Protein AF-A0A7C4H9U6-F1 (afdb_monomer)

Organism: Staphylothermus marinus (NCBI:txid2280)

Solvent-accessible surface area (backbone atoms only — not comparable to full-atom values): 3930 Å² total; per-residue (Å²): 128,86,51,73,65,50,56,52,45,49,54,51,31,52,50,30,50,52,56,29,49,56,34,50,54,50,43,51,55,57,56,71,70,58,58,89,92,49,87,78,54,70,67,60,55,48,53,46,50,52,41,52,53,52,30,52,50,31,52,50,52,28,50,55,49,49,62,76,66,107

Structure (mmCIF, N/CA/C/O backbone):
data_AF-A0A7C4H9U6-F1
#
_entry.id   AF-A0A7C4H9U6-F1
#
loop_
_atom_site.group_PDB
_atom_site.id
_atom_site.type_symbol
_atom_site.label_atom_id
_atom_site.label_alt_id
_atom_site.label_comp_id
_atom_site.label_asym_id
_atom_site.label_entity_id
_atom_site.label_seq_id
_atom_site.pdbx_PDB_ins_code
_atom_site.Cartn_x
_atom_site.Cartn_y
_atom_site.Cartn_z
_atom_site.occupancy
_atom_site.B_iso_or_equiv
_atom_site.auth_seq_id
_atom_site.auth_comp_id
_atom_site.auth_asym_id
_atom_site.auth_atom_id
_atom_site.pdbx_PDB_model_num
ATOM 1 N N . MET A 1 1 ? 19.184 -4.857 -28.025 1.00 54.16 1 MET A N 1
ATOM 2 C CA . MET A 1 1 ? 19.240 -5.693 -26.807 1.00 54.16 1 MET A CA 1
ATOM 3 C C . MET A 1 1 ? 18.846 -4.809 -25.642 1.00 54.16 1 MET A C 1
ATOM 5 O O . MET A 1 1 ? 19.486 -3.784 -25.458 1.00 54.16 1 MET A O 1
ATOM 9 N N . VAL A 1 2 ? 17.775 -5.141 -24.919 1.00 60.00 2 VAL A N 1
ATOM 10 C CA . VAL A 1 2 ? 17.482 -4.495 -23.628 1.00 60.00 2 VAL A CA 1
ATOM 11 C C . VAL A 1 2 ? 18.637 -4.856 -22.694 1.00 60.00 2 VAL A C 1
ATOM 13 O O . VAL A 1 2 ? 18.980 -6.033 -22.609 1.00 60.00 2 VAL A O 1
ATOM 16 N N . SER A 1 3 ? 19.289 -3.869 -22.078 1.00 74.06 3 SER A N 1
ATOM 17 C CA . SER A 1 3 ? 20.400 -4.143 -21.159 1.00 74.06 3 SER A CA 1
ATOM 18 C C . SER A 1 3 ? 19.895 -4.941 -19.949 1.00 74.06 3 SER A C 1
ATOM 20 O O . SER A 1 3 ? 18.765 -4.717 -19.504 1.00 74.06 3 SER A O 1
ATOM 22 N N . ASP A 1 4 ? 20.709 -5.841 -19.386 1.00 77.81 4 ASP A N 1
ATOM 23 C CA . ASP A 1 4 ? 20.340 -6.605 -18.178 1.00 77.81 4 ASP A CA 1
ATOM 24 C C . ASP A 1 4 ? 19.896 -5.683 -17.025 1.00 77.81 4 ASP A C 1
ATOM 26 O O . ASP A 1 4 ? 18.992 -6.020 -16.260 1.00 77.81 4 ASP A O 1
ATOM 30 N N . LYS A 1 5 ? 20.446 -4.461 -16.977 1.00 79.06 5 LYS A N 1
ATOM 31 C CA . LYS A 1 5 ? 20.060 -3.399 -16.041 1.00 79.06 5 LYS A CA 1
ATOM 32 C C . LYS A 1 5 ? 18.626 -2.902 -16.257 1.00 79.06 5 LYS A C 1
ATOM 34 O O . LYS A 1 5 ? 17.878 -2.761 -15.297 1.00 79.06 5 LYS A O 1
ATOM 39 N N . SER A 1 6 ? 18.213 -2.671 -17.503 1.00 81.62 6 SER A N 1
ATOM 40 C CA . SER A 1 6 ? 16.847 -2.231 -17.823 1.00 81.62 6 SER A CA 1
ATOM 41 C C . SER A 1 6 ? 15.807 -3.290 -17.434 1.00 81.62 6 SER A C 1
ATOM 43 O O . SER A 1 6 ? 14.720 -2.953 -16.972 1.00 81.62 6 SER A O 1
ATOM 45 N N . ARG A 1 7 ? 16.151 -4.578 -17.573 1.00 85.44 7 ARG A N 1
ATOM 46 C CA . ARG A 1 7 ? 15.280 -5.692 -17.172 1.00 85.44 7 ARG A CA 1
ATOM 47 C C . ARG A 1 7 ? 15.191 -5.844 -15.651 1.00 85.44 7 ARG A C 1
ATOM 49 O O . ARG A 1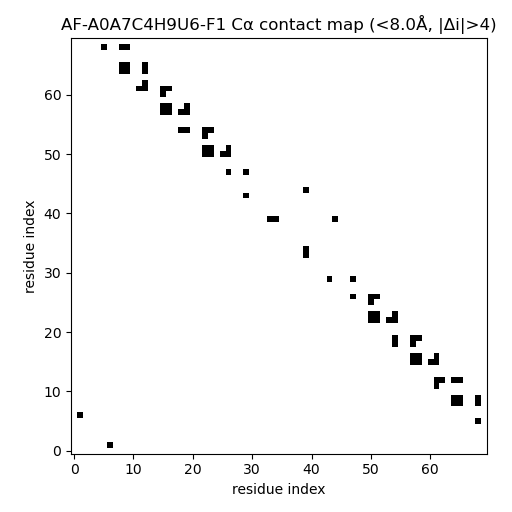 7 ? 14.104 -6.098 -15.139 1.00 85.44 7 ARG A O 1
ATOM 56 N N . ALA A 1 8 ? 16.302 -5.650 -14.938 1.00 85.81 8 ALA A N 1
ATOM 57 C CA . ALA A 1 8 ? 16.314 -5.608 -13.476 1.00 85.81 8 ALA A CA 1
ATOM 58 C C . ALA A 1 8 ? 15.437 -4.464 -12.941 1.00 85.81 8 ALA A C 1
ATOM 60 O O . ALA A 1 8 ? 14.536 -4.714 -12.144 1.00 85.81 8 ALA A O 1
ATOM 61 N N . ASN A 1 9 ? 15.610 -3.247 -13.468 1.00 89.62 9 ASN A N 1
ATOM 62 C CA . ASN A 1 9 ? 14.800 -2.087 -13.090 1.00 89.62 9 ASN A CA 1
ATOM 63 C C . ASN A 1 9 ? 13.302 -2.305 -13.366 1.00 89.62 9 ASN A C 1
ATOM 65 O O . ASN A 1 9 ? 12.476 -1.951 -12.531 1.00 89.62 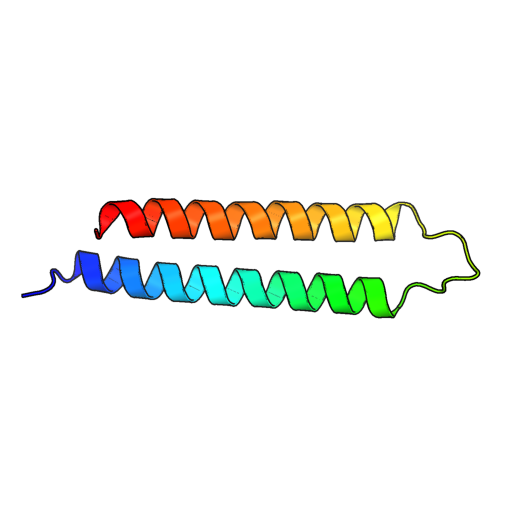9 ASN A O 1
ATOM 69 N N . TYR A 1 10 ? 12.932 -2.925 -14.494 1.00 91.81 10 TYR A N 1
ATOM 70 C CA . TYR A 1 10 ? 11.531 -3.266 -14.776 1.00 91.81 10 TYR A CA 1
ATOM 71 C C . TYR A 1 10 ? 10.931 -4.195 -13.710 1.00 91.81 10 TYR A C 1
ATOM 73 O O . TYR A 1 10 ? 9.849 -3.925 -13.194 1.00 91.81 10 TYR A O 1
ATOM 81 N N . ASN A 1 11 ? 11.641 -5.266 -13.342 1.00 94.19 11 ASN A N 1
ATOM 82 C CA . ASN A 1 11 ? 11.169 -6.199 -12.316 1.00 94.19 11 ASN A CA 1
ATOM 83 C C . ASN A 1 11 ? 11.032 -5.521 -10.945 1.00 94.19 11 ASN A C 1
ATOM 85 O O . ASN A 1 11 ? 10.084 -5.795 -10.213 1.00 94.19 11 ASN A O 1
ATOM 89 N N . GLU A 1 12 ? 11.952 -4.620 -10.601 1.00 95.94 12 GLU A N 1
ATOM 90 C CA . GLU A 1 12 ? 11.869 -3.839 -9.365 1.00 95.94 12 GLU A CA 1
ATOM 91 C C . GLU A 1 12 ? 10.672 -2.884 -9.361 1.00 95.94 12 GLU A C 1
ATOM 93 O O . GLU A 1 12 ? 9.994 -2.772 -8.344 1.00 95.94 12 GLU A O 1
ATOM 98 N N . ILE A 1 13 ? 10.366 -2.238 -10.491 1.00 96.94 13 ILE A N 1
ATOM 99 C CA . ILE A 1 13 ? 9.170 -1.394 -10.627 1.00 96.94 13 ILE A CA 1
ATOM 100 C C . ILE A 1 13 ? 7.906 -2.223 -10.399 1.00 96.94 13 ILE A C 1
ATOM 102 O O . ILE A 1 13 ? 7.044 -1.802 -9.632 1.00 96.94 13 ILE A O 1
ATOM 106 N N . VAL A 1 14 ? 7.799 -3.402 -11.023 1.00 97.06 14 VAL A N 1
ATOM 107 C CA . VAL A 1 14 ? 6.646 -4.299 -10.828 1.00 97.06 14 VAL A CA 1
ATOM 108 C C . VAL A 1 14 ? 6.498 -4.665 -9.354 1.00 97.06 14 VAL A C 1
ATOM 110 O O . VAL A 1 14 ? 5.415 -4.509 -8.799 1.00 97.06 14 VAL A O 1
ATOM 113 N N . LYS A 1 15 ? 7.595 -5.041 -8.692 1.00 97.94 15 LYS A N 1
ATOM 114 C CA . LYS A 1 15 ? 7.584 -5.364 -7.263 1.00 97.94 15 LYS A CA 1
ATOM 115 C C . LYS A 1 15 ? 7.120 -4.186 -6.398 1.00 97.94 15 LYS A C 1
ATOM 117 O O . LYS A 1 15 ? 6.308 -4.367 -5.499 1.00 97.94 15 LYS A O 1
ATOM 122 N N . LEU A 1 16 ? 7.604 -2.972 -6.665 1.00 98.12 16 LEU A N 1
ATOM 123 C CA . LEU A 1 16 ? 7.176 -1.771 -5.935 1.00 98.12 16 LEU A CA 1
ATOM 124 C C . LEU A 1 16 ? 5.684 -1.478 -6.131 1.00 98.12 16 LEU A C 1
ATOM 126 O O . LEU A 1 16 ? 5.029 -1.002 -5.206 1.00 98.12 16 LEU A O 1
ATOM 130 N N . MET A 1 17 ? 5.144 -1.771 -7.316 1.00 98.12 17 MET A N 1
ATOM 131 C CA . MET A 1 17 ? 3.714 -1.643 -7.593 1.00 98.12 17 MET A CA 1
ATOM 132 C C . MET A 1 17 ? 2.884 -2.706 -6.864 1.00 98.12 17 MET A C 1
ATOM 134 O O . MET A 1 17 ? 1.824 -2.374 -6.344 1.00 98.12 17 MET A O 1
ATOM 138 N N . GLU A 1 18 ? 3.361 -3.948 -6.776 1.00 98.44 18 GLU A N 1
ATOM 139 C CA . GLU A 1 18 ? 2.723 -4.997 -5.965 1.00 98.44 18 GLU A CA 1
ATOM 140 C C . GLU A 1 18 ? 2.709 -4.609 -4.478 1.00 98.44 18 GLU A C 1
ATOM 142 O O . GLU A 1 18 ? 1.654 -4.614 -3.849 1.00 98.44 18 GLU A O 1
ATOM 147 N N . GLU A 1 19 ? 3.841 -4.146 -3.937 1.00 98.44 19 GLU A N 1
ATOM 148 C CA . GLU A 1 19 ? 3.929 -3.657 -2.552 1.00 98.44 19 GLU A CA 1
ATOM 149 C C . GLU A 1 19 ? 2.996 -2.456 -2.293 1.00 98.44 19 GLU A C 1
ATOM 151 O O . GLU A 1 19 ? 2.438 -2.316 -1.203 1.00 98.44 19 GLU A O 1
ATOM 156 N N . ALA A 1 20 ? 2.810 -1.582 -3.286 1.00 98.50 20 ALA A N 1
ATOM 157 C CA . ALA A 1 20 ? 1.860 -0.476 -3.217 1.00 98.50 20 ALA A CA 1
ATOM 158 C C . ALA A 1 20 ? 0.402 -0.970 -3.176 1.00 98.50 20 ALA A C 1
ATOM 160 O O . ALA A 1 20 ? -0.391 -0.464 -2.382 1.00 98.50 20 ALA A O 1
ATOM 161 N N . ILE A 1 21 ? 0.047 -1.970 -3.985 1.00 98.44 21 ILE A N 1
ATOM 162 C CA . ILE A 1 21 ? -1.292 -2.576 -3.969 1.00 98.44 21 ILE A CA 1
ATOM 163 C C . ILE A 1 21 ? -1.565 -3.225 -2.606 1.00 98.44 21 ILE A C 1
ATOM 165 O O . ILE A 1 21 ? -2.591 -2.934 -1.996 1.00 98.44 21 ILE A O 1
ATOM 169 N N . ASP A 1 22 ? -0.607 -3.970 -2.051 1.00 98.50 22 ASP A N 1
ATOM 170 C CA . ASP A 1 22 ? -0.739 -4.571 -0.716 1.00 98.50 22 ASP A CA 1
ATOM 171 C C . ASP A 1 22 ? -0.997 -3.527 0.388 1.00 98.50 22 ASP A C 1
ATOM 173 O O . ASP A 1 22 ? -1.682 -3.794 1.381 1.00 98.50 22 ASP A O 1
ATOM 177 N N . LEU A 1 23 ? -0.417 -2.327 0.261 1.00 98.56 23 LEU A N 1
ATOM 178 C CA . LEU A 1 23 ? -0.651 -1.225 1.199 1.00 98.56 23 LEU A CA 1
ATOM 179 C C . LEU A 1 23 ? -2.062 -0.645 1.057 1.00 98.56 23 LEU A C 1
ATOM 181 O O . LEU A 1 23 ? -2.678 -0.327 2.075 1.00 98.56 23 LEU A O 1
ATOM 185 N N . ILE A 1 24 ? -2.587 -0.547 -0.168 1.00 98.56 24 ILE A N 1
ATOM 186 C CA . ILE A 1 24 ? -3.981 -0.151 -0.417 1.00 98.56 24 ILE A CA 1
ATOM 187 C C . ILE A 1 24 ? -4.925 -1.163 0.235 1.00 98.56 24 ILE A C 1
ATOM 189 O O . ILE A 1 24 ? -5.761 -0.763 1.044 1.00 98.56 24 ILE A O 1
ATOM 193 N N . ASP A 1 25 ? -4.721 -2.458 -0.002 1.00 98.50 25 ASP A N 1
ATOM 194 C CA . ASP A 1 25 ? -5.555 -3.524 0.565 1.00 98.50 25 ASP A CA 1
ATOM 195 C C . ASP A 1 25 ? -5.557 -3.490 2.103 1.00 98.50 25 ASP A C 1
ATOM 197 O O . ASP A 1 25 ? -6.595 -3.642 2.756 1.00 98.50 25 ASP A O 1
ATOM 201 N N . LYS A 1 26 ? -4.397 -3.224 2.721 1.00 97.94 26 LYS A N 1
ATOM 202 C CA . LYS A 1 26 ? -4.295 -3.037 4.179 1.00 97.94 26 LYS A CA 1
ATOM 203 C C . LYS A 1 26 ? -5.095 -1.832 4.664 1.00 97.94 26 LYS A C 1
ATOM 205 O O . LYS A 1 26 ? -5.784 -1.941 5.681 1.00 97.94 26 LYS A O 1
ATOM 210 N N . ILE A 1 27 ? -5.010 -0.698 3.970 1.00 98.25 27 ILE A N 1
ATOM 211 C CA . ILE A 1 27 ? -5.772 0.510 4.311 1.00 98.25 27 ILE A CA 1
ATOM 212 C C . ILE A 1 27 ? -7.272 0.234 4.195 1.00 98.25 27 ILE A C 1
ATOM 214 O O . ILE A 1 27 ? -8.017 0.535 5.129 1.00 98.25 27 ILE A O 1
ATOM 218 N N . GLU A 1 28 ? -7.714 -0.385 3.101 1.00 98.06 28 GLU A N 1
ATOM 219 C CA . GLU A 1 28 ? -9.113 -0.753 2.886 1.00 98.06 28 GLU A CA 1
ATOM 220 C C . GLU A 1 28 ? -9.618 -1.698 3.977 1.00 98.06 28 GLU A C 1
ATOM 222 O O . GLU A 1 28 ? -10.694 -1.484 4.538 1.00 98.06 28 GLU A O 1
ATOM 227 N N . MET A 1 29 ? -8.811 -2.689 4.363 1.00 97.56 29 MET A N 1
ATOM 228 C CA . MET A 1 29 ? -9.137 -3.597 5.456 1.00 97.56 29 MET A CA 1
ATOM 229 C C . MET A 1 29 ? -9.310 -2.848 6.784 1.00 97.56 2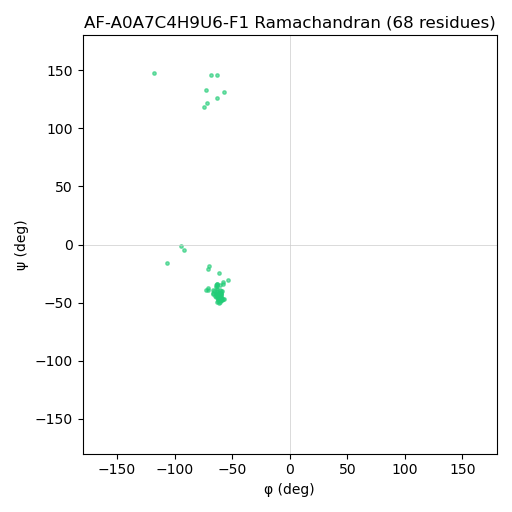9 MET A C 1
ATOM 231 O O . MET A 1 29 ? -10.262 -3.128 7.516 1.00 97.56 29 MET A O 1
ATOM 235 N N . ILE A 1 30 ? -8.428 -1.899 7.112 1.00 96.50 30 ILE A N 1
ATOM 236 C CA . ILE A 1 30 ? -8.553 -1.083 8.329 1.00 96.50 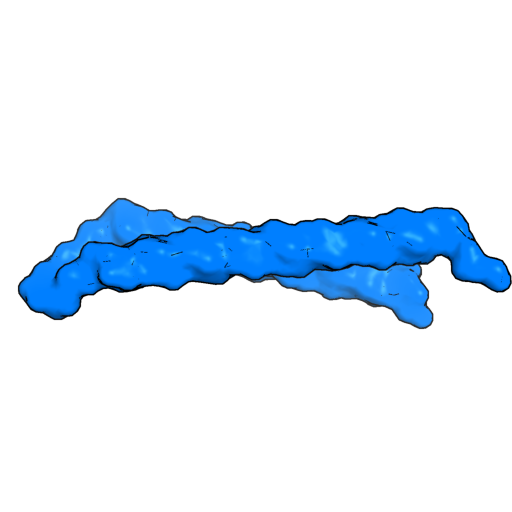30 ILE A CA 1
ATOM 237 C C . ILE A 1 30 ? -9.838 -0.249 8.274 1.00 96.50 30 ILE A C 1
ATOM 239 O O . ILE A 1 30 ? -10.623 -0.284 9.222 1.00 96.50 30 ILE A O 1
ATOM 243 N N . ILE A 1 31 ? -10.088 0.439 7.156 1.00 96.12 31 ILE A N 1
ATOM 244 C CA . ILE A 1 31 ? -11.284 1.268 6.955 1.00 96.12 31 ILE A CA 1
ATOM 245 C C . ILE A 1 31 ? -12.562 0.427 7.056 1.00 96.12 31 ILE A C 1
ATOM 247 O O . ILE A 1 31 ? -13.529 0.865 7.674 1.00 96.12 31 ILE A O 1
ATOM 251 N N . SER A 1 32 ? -12.564 -0.799 6.523 1.00 96.00 32 SER A N 1
ATOM 252 C CA . SER A 1 32 ? -13.731 -1.694 6.547 1.00 96.00 32 SER A CA 1
ATOM 253 C C . SER A 1 32 ? -14.187 -2.065 7.962 1.00 96.00 32 SER A C 1
ATOM 255 O O . SER A 1 32 ? -15.352 -2.396 8.175 1.00 96.00 32 SER A O 1
ATOM 257 N N . ARG A 1 33 ? -13.274 -1.998 8.939 1.00 93.19 33 ARG A N 1
ATOM 258 C CA . ARG A 1 33 ? -13.526 -2.330 10.348 1.00 93.19 33 ARG A CA 1
ATOM 259 C C . ARG A 1 33 ? -13.951 -1.120 11.177 1.00 93.19 33 ARG A C 1
ATOM 261 O O . ARG A 1 33 ? -14.244 -1.281 12.361 1.00 93.19 33 ARG A O 1
ATOM 268 N N . ILE A 1 34 ? -13.957 0.079 10.593 1.00 95.31 34 ILE A N 1
ATOM 269 C CA . ILE A 1 34 ? -14.383 1.292 11.284 1.00 95.31 34 ILE A CA 1
ATOM 270 C C . ILE A 1 34 ? -15.906 1.284 11.418 1.00 95.31 34 ILE A C 1
ATOM 272 O O . ILE A 1 34 ? -16.643 1.316 10.432 1.00 95.31 34 ILE A O 1
ATOM 276 N N . ASP A 1 35 ? -16.367 1.282 12.665 1.00 93.00 35 ASP A N 1
ATOM 277 C CA . ASP A 1 35 ? -17.765 1.512 13.009 1.00 93.00 35 ASP A CA 1
ATOM 278 C C . ASP A 1 35 ? -18.104 2.994 12.790 1.00 93.00 35 ASP A C 1
ATOM 280 O O . ASP A 1 35 ? -17.467 3.875 13.369 1.00 93.00 35 ASP A O 1
ATOM 284 N N . ARG A 1 36 ? -19.095 3.269 11.936 1.00 87.19 36 ARG A N 1
ATOM 285 C CA . ARG A 1 36 ? -19.478 4.637 11.552 1.00 87.19 36 ARG A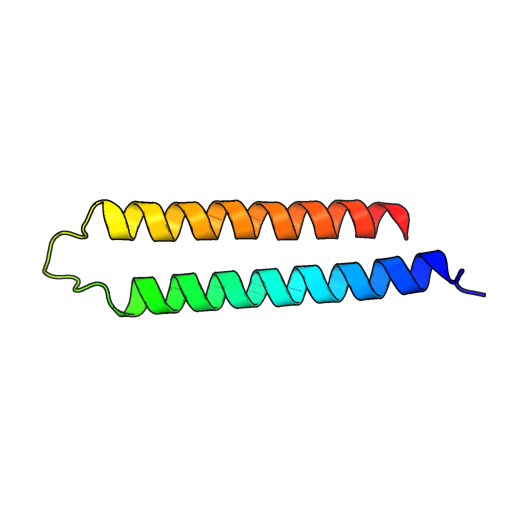 CA 1
ATOM 286 C C . ARG A 1 36 ? -20.173 5.397 12.678 1.00 87.19 36 ARG A C 1
ATOM 288 O O . ARG A 1 36 ? -20.166 6.624 12.658 1.00 87.19 36 ARG A O 1
ATOM 295 N N . ASP A 1 37 ? -20.724 4.680 13.654 1.00 94.50 37 ASP A N 1
ATOM 296 C CA . ASP A 1 37 ? -21.470 5.260 14.769 1.00 94.50 37 ASP A CA 1
ATOM 297 C C . ASP A 1 37 ? -20.586 5.489 16.005 1.00 94.50 37 ASP A C 1
ATOM 299 O O . ASP A 1 37 ? -21.046 6.013 17.024 1.00 94.50 37 ASP A O 1
ATOM 303 N N . LYS A 1 38 ? -19.299 5.116 15.935 1.00 93.12 38 LYS A N 1
ATOM 304 C CA . LYS A 1 38 ? -18.333 5.290 17.024 1.00 93.12 38 LYS A CA 1
ATOM 305 C C . LYS A 1 38 ? -17.180 6.210 16.622 1.00 93.12 38 LYS A C 1
ATOM 307 O O . LYS A 1 38 ? -16.733 6.187 15.477 1.00 93.12 38 LYS A O 1
ATOM 312 N N . PRO A 1 39 ? -16.624 6.982 17.574 1.00 92.56 39 PRO A N 1
ATOM 313 C CA . PRO A 1 39 ? -15.383 7.704 17.341 1.00 92.56 39 PRO A CA 1
ATOM 314 C C . PRO A 1 39 ? -14.255 6.750 16.933 1.00 92.56 39 PRO A C 1
ATOM 316 O O . PRO A 1 39 ? -14.003 5.743 17.599 1.00 92.56 39 PRO A O 1
ATOM 319 N N . VAL A 1 40 ? -13.547 7.092 15.858 1.00 94.56 40 VAL A N 1
ATOM 320 C CA . VAL A 1 40 ? -12.354 6.359 15.419 1.00 94.56 40 VAL A CA 1
ATOM 321 C C . VAL A 1 40 ? -11.207 6.659 16.378 1.00 94.56 40 VAL A C 1
ATOM 323 O O . VAL A 1 40 ? -10.952 7.818 16.709 1.00 94.56 40 VAL A O 1
ATOM 326 N N . SER A 1 41 ? -10.496 5.625 16.832 1.00 95.19 41 SER A N 1
ATOM 327 C CA . SER A 1 41 ? -9.351 5.828 17.718 1.00 95.19 41 SER A CA 1
ATOM 328 C C . SER A 1 41 ? -8.196 6.511 16.979 1.00 95.19 41 SER A C 1
ATOM 330 O O . SER A 1 41 ? -7.945 6.255 15.799 1.00 95.19 41 SER A O 1
ATOM 332 N N . SER A 1 42 ? -7.440 7.350 17.688 1.00 94.81 42 SER A N 1
ATOM 333 C CA . SER A 1 42 ? -6.251 8.017 17.138 1.00 94.81 42 SER A CA 1
ATOM 334 C C . SER A 1 42 ? -5.209 7.024 16.612 1.00 94.81 42 SER A C 1
ATOM 336 O O . SER A 1 42 ? -4.545 7.308 15.619 1.00 94.81 42 SER A O 1
ATOM 338 N N . GLY A 1 43 ? -5.108 5.840 17.224 1.00 96.50 43 GLY A N 1
ATOM 339 C CA . GLY A 1 43 ? -4.242 4.759 16.751 1.00 96.50 43 GLY A CA 1
ATOM 340 C C . GLY A 1 43 ? -4.640 4.232 15.370 1.00 96.50 43 GLY A C 1
ATOM 341 O O . GLY A 1 43 ? -3.769 4.034 14.530 1.00 96.50 43 GLY A O 1
ATOM 342 N N . VAL A 1 44 ? -5.940 4.073 15.097 1.00 95.88 44 VAL A N 1
ATOM 343 C CA . VAL A 1 44 ? -6.433 3.664 13.768 1.00 95.88 44 VAL A CA 1
ATOM 344 C C . VAL A 1 44 ? -6.158 4.751 12.729 1.00 95.88 44 VAL A C 1
ATOM 346 O O . VAL A 1 44 ? -5.694 4.446 11.632 1.00 95.88 44 VAL A O 1
ATOM 349 N N . VAL A 1 45 ? -6.372 6.023 13.081 1.00 96.75 45 VAL A N 1
ATOM 350 C CA . VAL A 1 45 ? -6.043 7.157 12.198 1.00 96.75 45 VAL A CA 1
ATOM 351 C C . VAL A 1 45 ? -4.551 7.173 11.862 1.00 96.75 45 VAL A C 1
ATOM 353 O O . VAL A 1 45 ? -4.182 7.318 10.697 1.00 96.75 45 VAL A O 1
ATOM 356 N N . TYR A 1 46 ? -3.693 6.977 12.865 1.00 97.69 46 TYR A N 1
ATOM 357 C CA . TYR A 1 46 ? -2.247 6.924 12.675 1.00 97.69 46 TYR A CA 1
ATOM 358 C C . TYR A 1 46 ? -1.824 5.751 11.783 1.00 97.69 46 TYR A C 1
ATOM 360 O O . TYR A 1 46 ? -1.035 5.950 10.865 1.00 97.69 46 TYR A O 1
ATOM 368 N N . GLN A 1 47 ? -2.396 4.560 11.980 1.00 97.25 47 GLN A N 1
ATOM 369 C CA . GLN A 1 47 ? -2.116 3.393 11.136 1.00 97.25 47 GLN A CA 1
ATOM 370 C C . GLN A 1 47 ? -2.490 3.636 9.670 1.00 97.25 47 GLN A C 1
ATOM 372 O O . GLN A 1 47 ? -1.724 3.285 8.775 1.00 97.25 47 GLN A O 1
ATOM 377 N N . ILE A 1 48 ? -3.645 4.253 9.399 1.00 97.94 48 ILE A N 1
ATOM 378 C CA . ILE A 1 48 ? -4.035 4.612 8.025 1.00 97.94 48 ILE A CA 1
ATOM 379 C C . ILE A 1 48 ? -3.031 5.606 7.435 1.00 97.94 48 ILE A C 1
ATOM 381 O O . ILE A 1 48 ? -2.562 5.415 6.314 1.00 97.94 48 ILE A O 1
ATOM 385 N N . TYR A 1 49 ? -2.679 6.646 8.195 1.00 98.12 49 TYR A N 1
ATOM 386 C CA . TYR A 1 49 ? -1.715 7.654 7.763 1.00 98.12 49 TYR A CA 1
ATOM 387 C C . TYR A 1 49 ? -0.346 7.043 7.435 1.00 98.12 49 TYR A C 1
ATOM 389 O O . TYR A 1 49 ? 0.203 7.314 6.371 1.00 98.12 49 TYR A O 1
ATOM 397 N N . GLU A 1 50 ? 0.184 6.190 8.307 1.00 98.31 50 GLU A N 1
ATOM 398 C CA . GLU A 1 50 ? 1.473 5.524 8.108 1.00 98.31 50 GLU A CA 1
ATOM 399 C C . GLU A 1 50 ? 1.477 4.674 6.829 1.00 98.31 50 GLU A C 1
ATOM 401 O O . GLU A 1 50 ? 2.369 4.819 5.993 1.00 98.31 50 GLU A O 1
ATOM 406 N N . ASN A 1 51 ? 0.439 3.856 6.613 1.00 98.38 51 ASN A N 1
ATOM 407 C CA . ASN A 1 51 ? 0.331 3.053 5.392 1.00 98.38 51 ASN A CA 1
ATOM 408 C C . ASN A 1 51 ? 0.209 3.926 4.130 1.00 98.38 51 ASN A C 1
ATOM 410 O O . ASN A 1 51 ? 0.778 3.581 3.096 1.00 98.38 51 ASN A O 1
ATOM 414 N N . LEU A 1 52 ? -0.477 5.075 4.202 1.00 98.50 52 LEU A N 1
ATOM 415 C CA . LEU A 1 52 ? -0.559 6.030 3.088 1.00 98.50 52 LEU A CA 1
ATOM 416 C C . LEU A 1 52 ? 0.794 6.678 2.767 1.00 98.50 52 LEU A C 1
ATOM 418 O O . LEU A 1 52 ? 1.115 6.886 1.594 1.00 98.50 52 LEU A O 1
ATOM 422 N N . VAL A 1 53 ? 1.592 7.002 3.788 1.00 98.50 53 VAL A N 1
ATOM 423 C CA . VAL A 1 53 ? 2.948 7.537 3.600 1.00 98.50 53 VAL A CA 1
ATOM 424 C C . VAL A 1 53 ? 3.824 6.500 2.902 1.00 98.50 53 VAL A C 1
ATOM 426 O O . VAL A 1 53 ? 4.413 6.815 1.868 1.00 98.50 53 VAL A O 1
ATOM 429 N N . LEU A 1 54 ? 3.830 5.256 3.390 1.00 98.50 54 LEU A N 1
ATOM 430 C CA . LEU A 1 54 ? 4.583 4.161 2.772 1.00 98.50 54 LEU A CA 1
ATOM 431 C C . LEU A 1 54 ? 4.138 3.911 1.327 1.00 98.50 54 LEU A C 1
ATOM 433 O O . LEU A 1 54 ? 4.971 3.765 0.437 1.00 98.50 54 LEU A O 1
ATOM 437 N N . LEU A 1 55 ? 2.829 3.931 1.064 1.00 98.62 55 LEU A N 1
ATOM 438 C CA . LEU A 1 55 ? 2.282 3.781 -0.285 1.00 98.62 55 LEU A CA 1
ATOM 439 C C . LEU A 1 55 ? 2.849 4.850 -1.225 1.00 98.62 55 LEU A C 1
ATOM 441 O O . LEU A 1 55 ? 3.308 4.553 -2.330 1.00 98.62 55 LEU A O 1
ATOM 445 N N . ARG A 1 56 ? 2.853 6.107 -0.771 1.00 98.56 56 ARG A N 1
ATOM 446 C CA . ARG A 1 56 ? 3.401 7.223 -1.541 1.00 98.56 56 ARG A CA 1
ATOM 447 C C . ARG A 1 56 ? 4.889 7.038 -1.820 1.00 98.56 56 ARG A C 1
ATOM 449 O O . ARG A 1 56 ? 5.316 7.317 -2.939 1.00 98.56 56 ARG A O 1
ATOM 456 N N . GLU A 1 57 ? 5.664 6.581 -0.843 1.00 98.44 57 GLU A 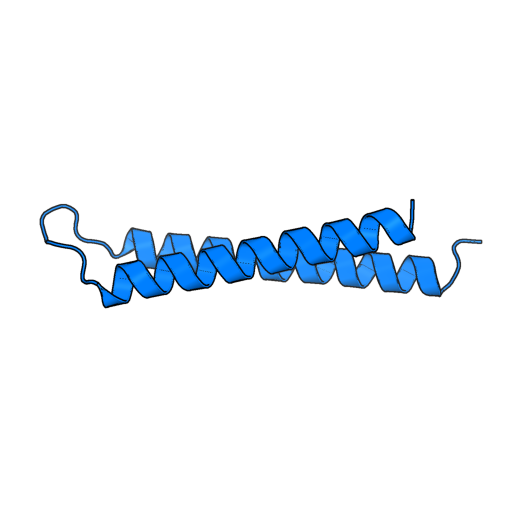N 1
ATOM 457 C CA . GLU A 1 57 ? 7.094 6.304 -1.015 1.00 98.44 57 GLU A CA 1
ATOM 458 C C . GLU A 1 57 ? 7.334 5.246 -2.097 1.00 98.44 57 GLU A C 1
ATOM 460 O O . GLU A 1 57 ? 8.128 5.487 -3.006 1.00 98.44 57 GLU A O 1
ATOM 465 N N . LYS A 1 58 ? 6.576 4.140 -2.081 1.00 98.25 58 LYS A N 1
ATOM 466 C CA . LYS A 1 58 ? 6.676 3.074 -3.094 1.00 98.25 58 LYS A CA 1
ATOM 467 C C . LYS A 1 58 ? 6.368 3.569 -4.501 1.00 98.25 58 LYS A C 1
ATOM 469 O O . LYS A 1 58 ? 7.121 3.295 -5.434 1.00 98.25 58 LYS A O 1
ATOM 474 N N . ILE A 1 59 ? 5.312 4.368 -4.650 1.00 98.25 59 ILE A N 1
ATOM 475 C CA . ILE A 1 59 ? 4.951 4.977 -5.937 1.00 98.25 59 ILE A CA 1
ATOM 476 C C . ILE A 1 59 ? 6.055 5.928 -6.420 1.00 98.25 59 ILE A C 1
ATOM 478 O O . ILE A 1 59 ? 6.392 5.937 -7.605 1.00 98.25 59 ILE A O 1
ATOM 482 N N . VAL A 1 60 ? 6.624 6.747 -5.531 1.00 98.12 60 VAL A N 1
ATOM 483 C CA . VAL A 1 60 ? 7.717 7.662 -5.889 1.00 98.12 60 VAL A CA 1
ATOM 484 C C . VAL A 1 60 ? 8.959 6.883 -6.316 1.00 98.12 60 VAL A C 1
ATOM 486 O O . VAL A 1 60 ? 9.528 7.202 -7.358 1.00 98.12 60 VAL A O 1
ATOM 489 N N . GLU A 1 61 ? 9.348 5.845 -5.579 1.00 97.56 61 GLU A N 1
ATOM 490 C CA . GLU A 1 61 ? 10.496 5.003 -5.923 1.00 97.56 61 GLU A CA 1
ATOM 491 C C . GLU A 1 61 ? 10.311 4.325 -7.290 1.00 97.56 61 GLU A C 1
ATOM 493 O O . GLU A 1 61 ? 11.200 4.390 -8.143 1.00 97.56 61 GLU A O 1
ATOM 498 N N . ALA A 1 62 ? 9.124 3.766 -7.547 1.00 97.12 62 ALA A N 1
ATOM 499 C CA . ALA A 1 62 ? 8.791 3.153 -8.830 1.00 97.12 62 ALA A CA 1
ATOM 500 C C 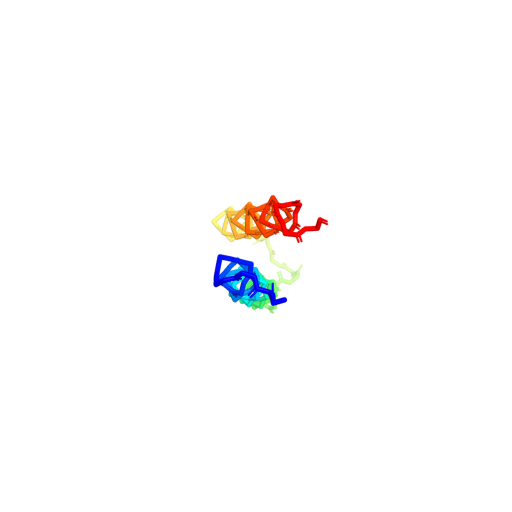. ALA A 1 62 ? 8.897 4.165 -9.983 1.00 97.12 62 ALA A C 1
ATOM 502 O O . ALA A 1 62 ? 9.458 3.860 -11.035 1.00 97.12 62 ALA A O 1
ATOM 503 N N . ARG A 1 63 ? 8.421 5.401 -9.775 1.00 96.81 63 ARG A 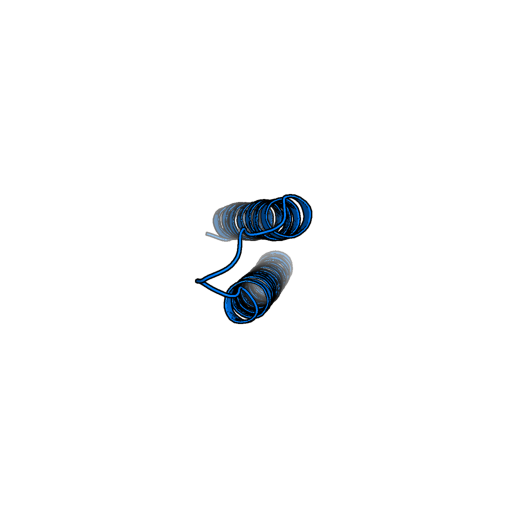N 1
ATOM 504 C CA . ARG A 1 63 ? 8.535 6.484 -10.765 1.00 96.81 63 ARG A CA 1
ATOM 505 C C . ARG A 1 63 ? 9.984 6.869 -11.045 1.00 96.81 63 ARG A C 1
ATOM 507 O O . ARG A 1 63 ? 10.324 7.079 -12.204 1.00 96.81 63 ARG A O 1
ATOM 514 N N . MET A 1 64 ? 10.824 6.960 -10.015 1.00 95.44 64 MET A N 1
ATOM 515 C CA . MET A 1 64 ? 12.245 7.278 -10.189 1.00 95.44 64 MET A CA 1
ATOM 516 C C . MET A 1 64 ? 12.942 6.204 -11.028 1.00 95.44 64 MET A C 1
ATOM 518 O O . MET A 1 64 ? 13.613 6.532 -12.003 1.00 95.44 64 MET A O 1
ATOM 522 N N . LYS A 1 65 ? 12.696 4.924 -10.729 1.00 93.25 65 LYS A N 1
ATOM 523 C CA . LYS A 1 65 ? 13.233 3.801 -11.512 1.00 93.25 65 LYS A CA 1
ATOM 524 C C . LYS A 1 65 ? 12.703 3.771 -12.945 1.00 93.25 65 LYS A C 1
ATOM 526 O O . LYS A 1 65 ? 13.450 3.434 -13.858 1.00 93.25 65 LYS A O 1
ATOM 531 N N . ALA A 1 66 ? 11.436 4.135 -13.155 1.00 92.94 66 ALA A N 1
ATOM 532 C CA . ALA A 1 66 ? 10.844 4.214 -14.489 1.00 92.94 66 ALA A CA 1
ATOM 533 C C . ALA A 1 66 ? 11.538 5.273 -15.362 1.00 92.94 66 ALA A C 1
ATOM 535 O O . ALA A 1 66 ? 11.806 5.010 -16.528 1.00 92.94 66 ALA A O 1
ATOM 536 N N . ILE A 1 67 ? 11.887 6.428 -14.783 1.00 92.56 67 ILE A N 1
ATOM 537 C CA . ILE A 1 67 ? 12.630 7.492 -15.478 1.00 92.56 67 ILE A CA 1
ATOM 538 C C . ILE A 1 67 ? 14.030 7.018 -15.897 1.00 92.56 67 ILE A C 1
ATOM 540 O O . ILE A 1 67 ? 14.520 7.415 -16.946 1.00 92.56 67 ILE A O 1
ATOM 544 N N . GLU A 1 68 ? 14.679 6.156 -15.109 1.00 87.25 68 GLU A N 1
ATOM 545 C CA . GLU A 1 68 ? 16.012 5.627 -15.441 1.00 87.25 68 GLU A CA 1
ATOM 546 C C . GLU A 1 68 ? 16.022 4.643 -16.623 1.00 87.25 68 GLU A C 1
ATOM 548 O O . GLU A 1 68 ? 17.093 4.363 -17.167 1.00 87.25 68 GLU A O 1
ATOM 553 N N . ILE A 1 69 ? 14.867 4.069 -16.984 1.00 83.75 69 ILE A N 1
ATOM 554 C CA . ILE A 1 69 ? 14.754 3.082 -18.073 1.00 83.75 69 ILE A CA 1
ATOM 555 C C . ILE A 1 69 ? 14.101 3.620 -19.349 1.00 83.75 69 ILE A C 1
ATOM 557 O O . ILE A 1 69 ? 14.199 2.949 -20.378 1.00 83.75 69 ILE A O 1
ATOM 561 N N . SER A 1 70 ? 13.420 4.766 -19.274 1.00 72.12 70 SER A N 1
ATOM 562 C CA . SER A 1 70 ? 12.823 5.485 -20.410 1.00 72.12 70 SER A CA 1
ATOM 563 C C . SER A 1 70 ? 13.845 6.340 -21.144 1.00 72.12 70 SER A C 1
ATOM 565 O O . SER A 1 70 ? 13.840 6.296 -22.393 1.00 72.12 70 SER A O 1
#

Sequence (70 aa):
MVSDKSRANYNEIVKLMEEAIDLIDKIEMIISRIDRDKPVSSGVVYQIYENLVLLREKIVEARMKAIEIS

Foldseek 3Di:
DQDPLLVVLVVLLVVLVVLLVVLVVVLVVLVVPDDPVDDDDPVSVVSNVVSVVSSVVSVVVSVVSVVVND

pLDDT: mean 93.3, std 8.64, range [54.16, 98.62]

Secondary structure (DSSP, 8-state):
---HHHHHHHHHHHHHHHHHHHHHHHHHHHHHT--TTSPPPHHHHHHHHHHHHHHHHHHHHHHHHHHHH-

Radius of gyration: 16.54 Å; Cα contacts (8 Å, |Δi|>4): 41; chains: 1; bounding box: 42×15×44 Å

Mean predicted aligned error: 4.2 Å

Nearest PDB structures (foldseek):
  5m48-assembly1_A-2  TM=7.517E-01  e=1.350E+00  Saccharomyces cerevisiae S288C
  7lbm-assembly1_q  TM=8.633E-01  e=2.572E+00  Homo sapiens
  4bay-assembly1_A  TM=4.715E-01  e=1.043E+00  Homo sapiens
  3q0k-assembly2_D  TM=5.137E-01  e=8.755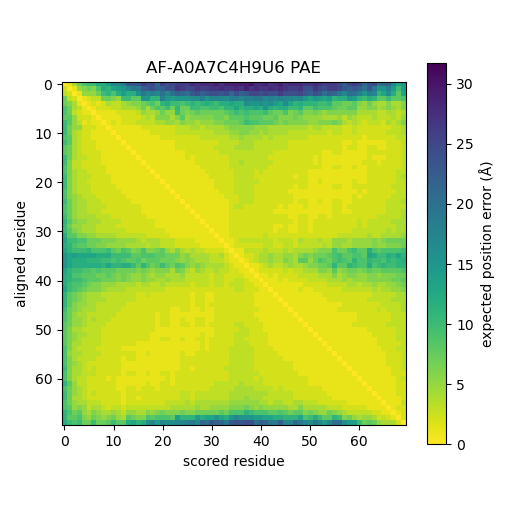E+00  Homo sapiens